Protein AF-A0AAP5YF25-F1 (afdb_monomer_lite)

pLDDT: mean 90.27, std 10.95, range [49.0, 98.0]

Radius of g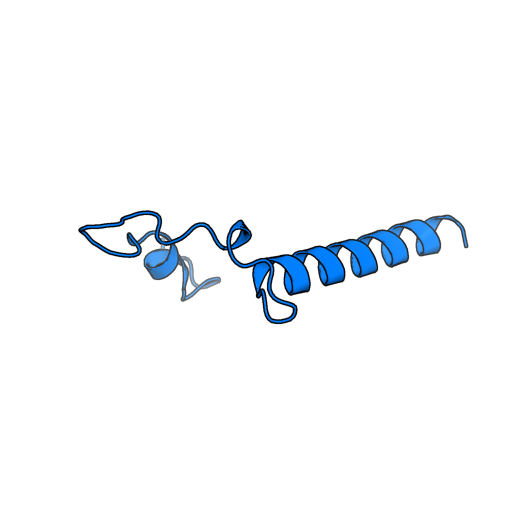yration: 17.04 Å; chains: 1; bounding box: 43×22×36 Å

Sequence (56 aa):
MSNTMFDWYEQVLAPISEDNPTGIDPREDVSPQSAYYRLKDQRMVARNAERNAIIE

Structure (mmCIF, N/CA/C/O backbone):
data_AF-A0AAP5YF25-F1
#
_entry.id   AF-A0AAP5YF25-F1
#
loop_
_atom_site.group_PDB
_atom_site.id
_atom_site.type_symbol
_atom_site.label_atom_id
_atom_site.label_alt_id
_atom_site.label_comp_id
_atom_site.label_asym_id
_atom_site.label_entity_id
_atom_site.label_seq_id
_atom_site.pdbx_PDB_ins_code
_atom_site.Cartn_x
_atom_site.Cartn_y
_atom_site.Cartn_z
_atom_site.occupancy
_atom_site.B_iso_or_equiv
_atom_site.auth_seq_id
_atom_site.auth_comp_id
_atom_site.auth_asym_id
_atom_site.auth_atom_id
_atom_site.pdbx_PDB_model_num
ATOM 1 N N . MET A 1 1 ? -22.419 11.361 -13.517 1.00 49.00 1 MET A N 1
ATOM 2 C CA . MET A 1 1 ? -21.738 10.656 -14.625 1.00 49.00 1 MET A CA 1
ATOM 3 C C . MET A 1 1 ? -21.365 9.288 -14.092 1.00 49.00 1 MET A C 1
ATOM 5 O O . MET A 1 1 ? -20.693 9.237 -13.075 1.00 49.00 1 MET A O 1
ATOM 9 N N . SER A 1 2 ? -21.884 8.210 -14.682 1.00 56.44 2 SER A N 1
ATOM 10 C CA . SER A 1 2 ? -21.490 6.847 -14.305 1.00 56.44 2 SER A CA 1
ATOM 11 C C . SER A 1 2 ? -20.025 6.665 -14.702 1.00 56.44 2 SER A C 1
ATOM 13 O O . SER A 1 2 ? -19.699 6.722 -15.886 1.00 56.44 2 SER A O 1
ATOM 15 N N . ASN A 1 3 ? -19.134 6.560 -13.718 1.00 58.59 3 ASN A N 1
ATOM 16 C CA . ASN A 1 3 ? -17.714 6.333 -13.954 1.00 58.59 3 ASN A CA 1
ATOM 17 C C . ASN A 1 3 ? -17.502 4.834 -14.217 1.00 58.59 3 ASN A C 1
ATOM 19 O O . ASN A 1 3 ? -17.052 4.100 -13.347 1.00 58.59 3 ASN A O 1
ATOM 23 N N . THR A 1 4 ? -17.867 4.364 -15.412 1.00 68.69 4 THR A N 1
ATOM 24 C CA . THR A 1 4 ? -17.833 2.941 -15.815 1.00 68.69 4 THR A CA 1
ATOM 25 C C . THR A 1 4 ? -16.427 2.329 -15.889 1.00 68.69 4 THR A C 1
ATOM 27 O O . THR A 1 4 ? -16.275 1.193 -16.317 1.00 68.69 4 THR A O 1
ATOM 30 N N . MET A 1 5 ? -15.375 3.081 -15.553 1.00 77.81 5 MET A N 1
ATOM 31 C CA . MET A 1 5 ? -13.989 2.605 -15.601 1.00 77.81 5 MET A CA 1
ATOM 32 C C . MET A 1 5 ? -13.541 1.952 -14.285 1.00 77.81 5 MET A C 1
ATOM 34 O O . MET A 1 5 ? -12.605 1.156 -14.287 1.00 77.81 5 MET A O 1
ATOM 38 N N . PHE A 1 6 ? -14.205 2.268 -13.168 1.00 85.25 6 PHE A N 1
ATOM 39 C CA . PHE A 1 6 ? -13.848 1.762 -11.845 1.00 85.25 6 PHE A CA 1
ATOM 40 C C . PHE A 1 6 ? -15.112 1.408 -11.060 1.00 85.25 6 PHE A C 1
ATOM 42 O O . PHE A 1 6 ? -15.601 2.207 -10.263 1.00 85.25 6 PHE A O 1
ATOM 49 N N . ASP A 1 7 ? -15.614 0.187 -11.252 1.00 87.81 7 ASP A N 1
ATOM 50 C CA . ASP A 1 7 ? -16.822 -0.332 -10.581 1.00 87.81 7 ASP A CA 1
ATOM 51 C C . ASP A 1 7 ? -16.724 -0.324 -9.040 1.00 87.81 7 ASP A C 1
ATOM 53 O O . ASP A 1 7 ? -17.724 -0.433 -8.333 1.00 87.81 7 ASP A O 1
ATOM 57 N N . TRP A 1 8 ? -15.512 -0.164 -8.505 1.00 88.06 8 TRP A N 1
ATOM 58 C CA . TRP A 1 8 ? -15.206 -0.071 -7.078 1.00 88.06 8 TRP A CA 1
ATOM 59 C C . TRP A 1 8 ? -15.150 1.367 -6.535 1.00 88.06 8 TRP A C 1
ATOM 61 O O . TRP A 1 8 ? -14.928 1.547 -5.340 1.00 88.06 8 TRP A O 1
ATOM 71 N N . TYR A 1 9 ? -15.332 2.398 -7.369 1.00 90.81 9 TYR A N 1
ATOM 72 C CA . TYR A 1 9 ? -15.122 3.799 -6.976 1.00 90.81 9 TYR A CA 1
ATOM 73 C C . TYR A 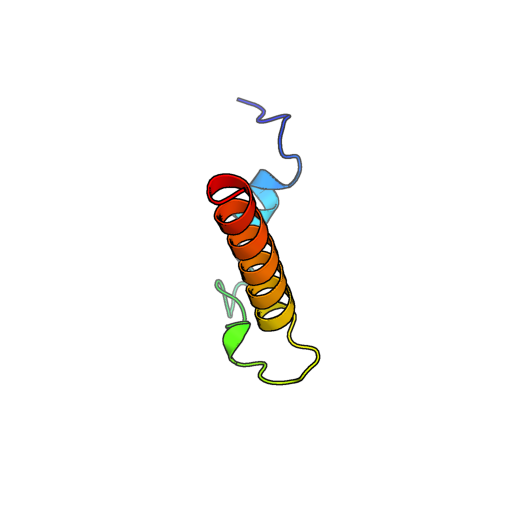1 9 ? -15.976 4.226 -5.776 1.00 90.81 9 TYR A C 1
ATOM 75 O O . TYR A 1 9 ? -15.451 4.734 -4.792 1.00 90.81 9 TYR A O 1
ATOM 83 N N . GLU A 1 10 ? -17.279 3.959 -5.815 1.00 92.31 10 GLU A N 1
ATOM 84 C CA . GLU A 1 10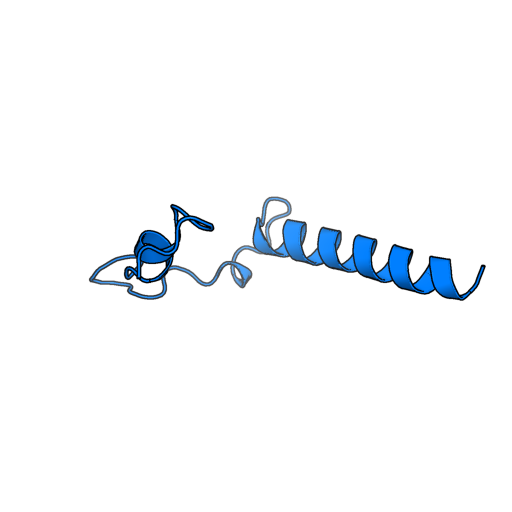 ? -18.173 4.320 -4.707 1.00 92.31 10 GLU A CA 1
ATOM 85 C C . GLU A 1 10 ? -17.810 3.574 -3.412 1.00 92.31 10 GLU A C 1
ATOM 87 O O . GLU A 1 10 ? -17.942 4.110 -2.316 1.00 92.31 10 GLU A O 1
ATOM 92 N N . GLN A 1 11 ? -17.286 2.350 -3.527 1.00 90.00 11 GLN A N 1
ATOM 93 C CA . GLN A 1 11 ? -16.919 1.529 -2.372 1.00 90.00 11 GLN A CA 1
ATOM 94 C C . GLN A 1 11 ? -15.672 2.064 -1.663 1.00 90.00 11 GLN A C 1
ATOM 96 O O . GLN A 1 11 ? -15.602 2.009 -0.442 1.00 90.00 11 GLN A O 1
ATOM 101 N N . VAL A 1 12 ? -14.700 2.613 -2.400 1.00 89.75 12 VAL A N 1
ATOM 102 C CA . VAL A 1 12 ? -13.482 3.179 -1.789 1.00 89.75 12 VAL A CA 1
ATOM 103 C C . VAL A 1 12 ? -13.702 4.554 -1.159 1.00 89.75 12 VAL A C 1
ATOM 105 O O . VAL A 1 12 ? -12.845 5.015 -0.408 1.00 89.75 12 VAL A O 1
ATOM 108 N N . LEU A 1 13 ? -14.817 5.221 -1.475 1.00 90.38 13 LEU A N 1
ATOM 109 C CA . LEU A 1 13 ? -15.224 6.466 -0.821 1.00 90.38 13 LEU A CA 1
ATOM 110 C C . LEU A 1 13 ? -15.959 6.221 0.498 1.00 90.38 13 LEU A C 1
ATOM 112 O O . LEU A 1 13 ? -16.049 7.130 1.324 1.00 90.38 13 LEU A O 1
ATOM 116 N N . ALA A 1 14 ? -16.501 5.018 0.691 1.00 91.81 14 ALA A N 1
ATOM 117 C CA . ALA A 1 14 ? -17.193 4.667 1.916 1.00 91.81 14 ALA A CA 1
ATOM 118 C C . ALA A 1 14 ? -16.210 4.600 3.103 1.00 91.81 14 ALA A C 1
ATOM 120 O O . ALA A 1 14 ? -15.064 4.169 2.936 1.00 91.81 14 ALA A O 1
ATOM 121 N N . PRO A 1 15 ? -16.639 5.002 4.314 1.00 92.31 15 PRO A N 1
ATOM 122 C CA . PRO A 1 15 ? -15.846 4.783 5.517 1.00 92.31 15 PRO A CA 1
ATOM 123 C C . PRO A 1 15 ? -15.622 3.283 5.747 1.00 92.31 15 PRO A C 1
ATOM 125 O O . PRO A 1 15 ? -16.484 2.463 5.431 1.00 92.31 15 PRO A O 1
ATOM 128 N N . ILE A 1 16 ? -14.483 2.925 6.347 1.00 91.31 16 ILE A N 1
ATOM 129 C CA . ILE A 1 16 ? -14.164 1.520 6.650 1.00 91.31 16 ILE A CA 1
ATOM 130 C C . ILE A 1 16 ? -15.115 0.957 7.719 1.00 91.31 16 ILE A C 1
ATOM 132 O O . ILE A 1 16 ? -15.538 -0.194 7.632 1.00 91.31 16 ILE A O 1
ATOM 136 N N . SER A 1 17 ? -15.453 1.766 8.727 1.00 93.62 17 SER A N 1
ATOM 137 C CA . SER A 1 17 ? -16.466 1.474 9.750 1.00 93.62 17 SER A CA 1
ATOM 138 C C . SER A 1 17 ? -16.961 2.769 10.405 1.00 93.62 17 SER A C 1
ATOM 140 O O . SER A 1 17 ? -16.315 3.806 10.262 1.00 93.62 17 SER A O 1
ATOM 142 N N . GLU A 1 18 ? -18.080 2.727 11.133 1.00 92.00 18 GLU A N 1
ATOM 143 C CA . GLU A 1 18 ? -18.592 3.902 11.861 1.00 92.00 18 GLU A CA 1
ATOM 144 C C . GLU A 1 18 ? -17.687 4.297 13.041 1.00 92.00 18 GLU A C 1
ATOM 146 O O . GLU A 1 18 ? -17.385 5.475 13.216 1.00 92.00 18 GLU A O 1
ATOM 151 N N . ASP A 1 19 ? -17.196 3.313 13.802 1.00 95.12 19 ASP A N 1
ATOM 152 C CA . ASP A 1 19 ? -16.344 3.543 14.978 1.00 95.12 19 ASP A CA 1
ATOM 153 C C . ASP A 1 19 ? -14.894 3.886 14.611 1.00 95.12 19 ASP A C 1
ATOM 155 O O . ASP A 1 19 ? -14.206 4.612 15.329 1.00 95.12 19 ASP A O 1
ATOM 159 N N . ASN A 1 20 ? -14.413 3.360 13.483 1.00 93.62 20 ASN A N 1
ATOM 160 C CA . ASN A 1 20 ? -13.077 3.620 12.963 1.00 93.62 20 ASN A CA 1
ATOM 161 C C . ASN A 1 20 ? -13.132 3.912 11.449 1.00 93.62 20 ASN A C 1
ATOM 163 O O . ASN A 1 20 ? -12.888 3.011 10.633 1.00 93.62 20 ASN A O 1
ATOM 167 N N . PRO A 1 21 ? -13.447 5.163 11.052 1.00 91.38 21 PRO A N 1
ATOM 168 C CA . PRO A 1 21 ? -13.664 5.538 9.651 1.00 91.38 21 PRO A CA 1
ATOM 169 C C . PRO A 1 21 ? -12.453 5.317 8.748 1.00 91.38 21 PRO A C 1
ATOM 171 O O . PRO A 1 21 ? -12.613 5.030 7.563 1.00 91.38 21 PRO A O 1
ATOM 174 N N . THR A 1 22 ? -11.246 5.427 9.305 1.00 91.56 22 THR A N 1
ATOM 175 C CA . THR A 1 22 ? -9.980 5.282 8.573 1.00 91.56 22 THR A CA 1
ATOM 176 C C . THR A 1 22 ? -9.392 3.876 8.647 1.00 91.56 22 THR A C 1
ATOM 178 O O . THR A 1 22 ? -8.379 3.610 8.004 1.00 91.56 22 THR A O 1
ATOM 181 N N . GLY A 1 23 ? -10.002 2.973 9.418 1.00 92.00 23 GLY A N 1
ATOM 182 C CA . GLY A 1 23 ? -9.467 1.636 9.644 1.00 92.00 23 GLY A CA 1
ATOM 183 C C . GLY A 1 23 ? -8.145 1.641 10.421 1.00 92.00 23 GLY A C 1
ATOM 184 O O . GLY A 1 23 ? -7.839 2.560 11.180 1.00 92.00 23 GLY A O 1
ATOM 185 N N . ILE A 1 24 ? -7.376 0.565 10.272 1.00 92.94 24 ILE A N 1
ATOM 186 C CA . ILE A 1 24 ? -6.090 0.361 10.955 1.00 92.94 24 ILE A CA 1
ATOM 187 C C . ILE A 1 24 ? -4.967 0.859 10.044 1.00 92.94 24 ILE A C 1
ATOM 189 O O . ILE A 1 24 ? -5.016 0.599 8.840 1.00 92.94 24 ILE A O 1
ATOM 193 N N . ASP A 1 25 ? -3.945 1.529 10.592 1.00 93.75 25 ASP A N 1
ATOM 194 C CA . ASP A 1 25 ? -2.761 1.882 9.804 1.00 93.75 25 ASP A CA 1
ATOM 195 C C . ASP A 1 25 ? -2.008 0.595 9.413 1.00 93.75 25 ASP A C 1
ATOM 197 O O . ASP A 1 25 ? -1.417 -0.067 10.270 1.00 93.75 25 ASP A O 1
ATOM 201 N N . PRO A 1 26 ? -1.968 0.218 8.121 1.00 93.12 26 PRO A N 1
ATOM 202 C CA . PRO A 1 26 ? -1.337 -1.028 7.696 1.00 93.12 26 PRO A CA 1
ATOM 203 C C . PRO A 1 26 ? 0.192 -1.016 7.868 1.00 93.12 26 PRO A C 1
ATOM 205 O O . PRO A 1 26 ? 0.839 -2.039 7.644 1.00 93.12 26 PRO A O 1
ATOM 208 N N . ARG A 1 27 ? 0.786 0.126 8.246 1.00 95.00 27 ARG A N 1
ATOM 209 C CA . ARG A 1 27 ? 2.210 0.248 8.594 1.00 95.00 27 ARG A CA 1
ATOM 210 C C . ARG A 1 27 ? 2.546 -0.320 9.967 1.00 95.00 27 ARG A C 1
ATOM 212 O O . ARG A 1 27 ? 3.716 -0.596 10.215 1.00 95.00 27 ARG A O 1
ATOM 219 N N . GLU A 1 28 ? 1.556 -0.474 10.842 1.00 96.12 28 GLU A N 1
ATOM 220 C CA . GLU A 1 28 ? 1.757 -1.046 12.177 1.00 96.12 28 GLU A CA 1
ATOM 221 C C . GLU A 1 28 ? 2.039 -2.553 12.116 1.00 96.12 28 GLU A C 1
ATOM 223 O O . GLU A 1 28 ? 2.733 -3.093 12.979 1.00 96.12 28 GLU A O 1
ATOM 228 N N . ASP A 1 29 ? 1.574 -3.236 11.064 1.00 95.75 29 ASP A N 1
ATOM 229 C CA . ASP A 1 29 ? 1.962 -4.615 10.789 1.00 95.75 29 ASP A CA 1
ATOM 230 C C . ASP A 1 29 ? 3.393 -4.655 10.231 1.00 95.75 29 ASP A C 1
ATOM 232 O O . ASP A 1 29 ? 3.632 -4.443 9.039 1.00 95.75 29 ASP A O 1
ATOM 236 N N . VAL A 1 30 ? 4.348 -4.935 11.118 1.00 94.44 30 VAL A N 1
ATOM 237 C CA . VAL A 1 30 ? 5.773 -5.138 10.802 1.00 94.44 30 VAL A CA 1
ATOM 238 C C . VAL A 1 30 ? 6.125 -6.609 10.563 1.00 94.44 30 VAL A C 1
ATOM 240 O O . VAL A 1 30 ? 7.305 -6.961 10.484 1.00 94.44 30 VAL A O 1
ATOM 243 N N . SER A 1 31 ? 5.127 -7.493 10.467 1.00 94.81 31 SER A N 1
ATOM 244 C CA . SER A 1 31 ? 5.372 -8.901 10.1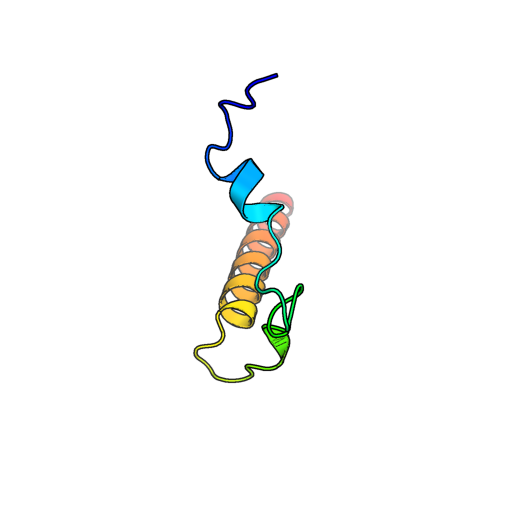74 1.00 94.81 31 SER A CA 1
ATOM 245 C C . SER A 1 31 ? 5.878 -9.089 8.735 1.00 94.81 31 SER A C 1
ATOM 247 O O . SER A 1 31 ? 5.595 -8.273 7.848 1.00 94.81 31 SER A O 1
ATOM 249 N N . PRO A 1 32 ? 6.557 -10.211 8.437 1.00 87.38 32 PRO A N 1
ATOM 250 C CA . PRO A 1 32 ? 6.917 -10.567 7.061 1.00 87.38 32 PRO 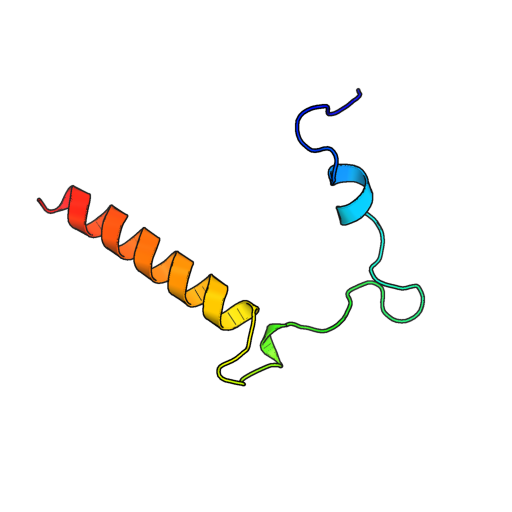A CA 1
ATOM 251 C C . PRO A 1 32 ? 5.698 -10.718 6.126 1.00 87.38 32 PRO A C 1
ATOM 253 O O . PRO A 1 32 ? 5.836 -10.755 4.903 1.00 87.38 32 PRO A O 1
ATOM 256 N N . GLN A 1 33 ? 4.493 -10.808 6.692 1.00 91.94 33 GLN A N 1
ATOM 257 C CA . GLN A 1 33 ? 3.223 -10.975 6.001 1.00 91.94 33 GLN A CA 1
ATOM 258 C C . GLN A 1 33 ? 2.447 -9.655 5.880 1.00 91.94 33 GLN A C 1
ATOM 260 O O . GLN A 1 33 ? 1.323 -9.660 5.365 1.00 91.94 33 GLN A O 1
ATOM 265 N N . SER A 1 34 ? 3.069 -8.530 6.227 1.00 96.94 34 SER A N 1
ATOM 266 C CA . SER A 1 34 ? 2.496 -7.205 6.035 1.00 96.94 34 SER A CA 1
ATOM 267 C C . SER A 1 34 ? 2.178 -6.926 4.573 1.00 96.94 34 SER A C 1
ATOM 269 O O . SER A 1 34 ? 3.051 -6.908 3.697 1.00 96.94 34 SER A O 1
ATOM 271 N N . ALA A 1 35 ? 0.899 -6.677 4.298 1.00 95.31 35 ALA A N 1
ATOM 272 C CA . ALA A 1 35 ? 0.451 -6.292 2.965 1.00 95.31 35 ALA A CA 1
ATOM 273 C C . ALA A 1 35 ? 1.093 -4.968 2.514 1.00 95.31 35 ALA A C 1
ATOM 275 O O . ALA A 1 35 ? 1.465 -4.838 1.345 1.00 95.31 35 ALA A O 1
ATOM 276 N N . TYR A 1 36 ? 1.283 -4.021 3.441 1.00 96.69 36 TYR A N 1
ATOM 277 C CA . TYR A 1 36 ? 1.908 -2.730 3.158 1.00 96.69 36 TYR A CA 1
ATOM 278 C C . TYR A 1 36 ? 3.363 -2.886 2.714 1.00 96.69 36 TYR A C 1
ATOM 280 O O . TYR A 1 36 ? 3.734 -2.384 1.649 1.00 96.69 36 TYR A O 1
ATOM 288 N N . TYR A 1 37 ? 4.186 -3.600 3.491 1.00 96.62 37 TYR A N 1
ATOM 289 C CA . TYR A 1 37 ? 5.604 -3.757 3.158 1.00 96.62 37 TYR A CA 1
ATOM 290 C C . TYR A 1 37 ? 5.802 -4.570 1.876 1.00 96.62 37 TYR A C 1
ATOM 292 O O . TYR A 1 37 ? 6.599 -4.161 1.032 1.00 96.62 37 TYR A O 1
ATOM 300 N N . ARG A 1 38 ? 4.988 -5.611 1.635 1.00 96.00 38 ARG A N 1
ATOM 301 C CA . ARG A 1 38 ? 5.005 -6.321 0.344 1.00 96.00 38 ARG A CA 1
ATOM 302 C C . ARG A 1 38 ? 4.750 -5.384 -0.839 1.00 96.00 38 ARG A C 1
ATOM 304 O O . ARG A 1 38 ? 5.488 -5.430 -1.820 1.00 96.00 38 ARG A O 1
ATOM 311 N N . LEU A 1 39 ? 3.731 -4.522 -0.764 1.00 96.25 39 LEU A N 1
ATOM 312 C CA . LEU A 1 39 ? 3.431 -3.575 -1.844 1.00 96.25 39 LEU A CA 1
ATOM 313 C C . LEU A 1 39 ? 4.529 -2.512 -2.000 1.00 96.25 39 LEU A C 1
ATOM 315 O O . LEU A 1 39 ? 4.909 -2.174 -3.124 1.00 96.25 39 LEU A O 1
ATOM 319 N N . LYS A 1 40 ? 5.054 -1.987 -0.886 1.00 96.25 40 LYS A N 1
ATOM 320 C CA . LYS A 1 40 ? 6.174 -1.036 -0.880 1.00 96.25 40 LYS A CA 1
ATOM 321 C C . LYS A 1 40 ? 7.381 -1.610 -1.626 1.00 96.25 40 LYS A C 1
ATOM 323 O O . LYS A 1 40 ? 7.933 -0.921 -2.486 1.00 96.25 40 LYS A O 1
ATOM 328 N N . ASP A 1 41 ? 7.751 -2.851 -1.330 1.00 95.62 41 ASP A N 1
ATOM 329 C CA . ASP A 1 41 ? 8.924 -3.502 -1.913 1.00 95.62 41 ASP A CA 1
ATOM 330 C C . ASP A 1 41 ? 8.730 -3.772 -3.408 1.00 95.62 41 ASP A C 1
ATOM 332 O O . ASP A 1 41 ? 9.612 -3.462 -4.208 1.00 95.62 41 ASP A O 1
ATOM 336 N N . GLN A 1 42 ? 7.543 -4.227 -3.822 1.00 97.25 42 GLN A N 1
ATOM 337 C CA . GLN A 1 42 ? 7.228 -4.397 -5.247 1.00 97.25 42 GLN A CA 1
ATOM 338 C C . GLN A 1 42 ? 7.311 -3.071 -6.021 1.00 97.25 42 GLN A C 1
ATOM 340 O O . GLN A 1 42 ? 7.877 -3.017 -7.114 1.00 97.25 42 GLN A O 1
ATOM 345 N N . ARG A 1 43 ? 6.834 -1.962 -5.437 1.00 97.75 43 ARG A N 1
ATOM 346 C CA . ARG A 1 43 ? 6.968 -0.625 -6.050 1.00 97.75 43 ARG A CA 1
ATOM 347 C C . ARG A 1 43 ? 8.419 -0.159 -6.139 1.00 97.75 43 ARG A C 1
ATOM 349 O O . ARG A 1 43 ? 8.765 0.552 -7.081 1.00 97.75 43 ARG A O 1
ATOM 356 N N . MET A 1 44 ? 9.253 -0.515 -5.163 1.00 98.00 44 MET A N 1
ATOM 357 C CA . MET A 1 44 ? 10.688 -0.237 -5.213 1.00 98.00 44 MET A CA 1
ATOM 358 C C . MET A 1 44 ? 11.348 -1.015 -6.355 1.00 98.00 44 MET A C 1
ATOM 360 O O . MET A 1 44 ? 12.089 -0.422 -7.134 1.00 98.00 44 MET A O 1
ATOM 364 N N . VAL A 1 45 ? 11.049 -2.310 -6.492 1.00 98.00 45 VAL A N 1
ATOM 365 C CA . VAL A 1 45 ? 11.567 -3.151 -7.584 1.00 98.00 45 VAL A CA 1
ATOM 366 C C . VAL A 1 45 ? 11.187 -2.574 -8.950 1.00 98.00 45 VAL A C 1
ATOM 368 O O . VAL A 1 45 ? 12.070 -2.385 -9.785 1.00 98.00 45 VAL A O 1
ATOM 371 N N . ALA A 1 46 ? 9.917 -2.206 -9.153 1.00 97.94 46 ALA A N 1
ATOM 372 C CA . ALA A 1 46 ? 9.452 -1.600 -10.404 1.00 97.94 46 ALA A CA 1
ATOM 373 C C . ALA A 1 46 ? 10.195 -0.290 -10.730 1.00 97.94 46 ALA A C 1
ATOM 375 O O . ALA A 1 46 ? 10.733 -0.139 -11.823 1.00 97.94 46 ALA A O 1
ATOM 376 N N . ARG A 1 47 ? 10.332 0.613 -9.749 1.00 97.44 47 ARG A N 1
ATOM 377 C CA . ARG A 1 47 ? 11.107 1.858 -9.909 1.00 97.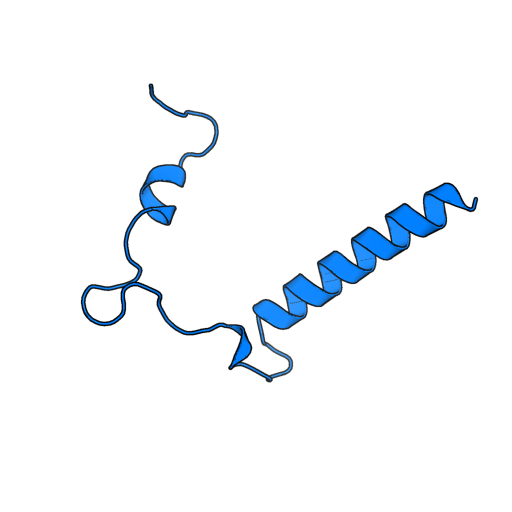44 47 ARG A CA 1
ATOM 378 C C . ARG A 1 47 ? 12.575 1.612 -10.247 1.00 97.44 47 ARG A C 1
ATOM 380 O O . ARG A 1 47 ? 13.183 2.389 -10.977 1.00 97.44 47 ARG A O 1
ATOM 387 N N . ASN A 1 48 ? 13.181 0.579 -9.669 1.00 97.50 48 ASN A N 1
ATOM 388 C CA . ASN A 1 48 ? 14.569 0.233 -9.959 1.00 97.50 48 ASN A CA 1
ATOM 389 C C . ASN A 1 48 ? 14.714 -0.262 -11.403 1.00 97.50 48 ASN A C 1
ATOM 391 O O . ASN A 1 48 ? 15.653 0.150 -12.078 1.00 97.50 48 ASN A O 1
ATOM 395 N N . ALA A 1 49 ? 13.770 -1.079 -11.878 1.00 97.50 49 ALA A N 1
ATOM 396 C CA . ALA A 1 49 ? 13.729 -1.529 -13.266 1.00 97.50 49 ALA A CA 1
ATOM 397 C C . ALA A 1 49 ? 13.578 -0.347 -14.238 1.00 97.50 49 ALA A C 1
ATOM 399 O O . ALA A 1 49 ? 14.357 -0.240 -15.180 1.00 97.50 49 ALA A O 1
ATOM 400 N N . GLU A 1 50 ? 12.661 0.585 -13.954 1.00 96.69 50 GLU A N 1
ATOM 401 C CA . GLU A 1 50 ? 12.485 1.818 -14.738 1.00 96.69 50 GLU A CA 1
ATOM 402 C C . GLU A 1 50 ? 13.782 2.638 -14.824 1.00 96.69 50 GLU A C 1
ATOM 404 O O . GLU A 1 50 ? 14.157 3.090 -15.900 1.00 96.69 50 GLU A O 1
ATOM 409 N N . ARG A 1 51 ? 14.500 2.813 -13.704 1.00 96.19 51 ARG A N 1
ATOM 410 C CA . ARG A 1 51 ? 15.774 3.554 -13.692 1.00 96.19 51 ARG A CA 1
ATOM 411 C C . ARG A 1 51 ? 16.875 2.850 -14.477 1.00 96.19 51 ARG A C 1
ATOM 413 O O . ARG A 1 51 ? 17.631 3.521 -15.171 1.00 96.19 51 ARG A O 1
ATOM 420 N N . ASN A 1 52 ? 16.987 1.532 -14.346 1.00 95.62 52 ASN A N 1
ATOM 421 C CA . ASN A 1 52 ? 18.012 0.765 -15.049 1.00 95.62 52 ASN A CA 1
ATOM 422 C C . ASN A 1 52 ? 17.782 0.789 -16.566 1.00 95.62 52 ASN A C 1
ATOM 424 O O . ASN A 1 52 ? 18.744 0.937 -17.307 1.00 95.62 52 ASN A O 1
ATOM 428 N N . ALA A 1 53 ? 16.523 0.761 -17.009 1.00 95.19 53 ALA A N 1
ATOM 429 C CA . ALA A 1 53 ? 16.158 0.855 -18.422 1.00 95.19 53 ALA A CA 1
ATOM 430 C C . ALA A 1 53 ? 16.515 2.204 -19.084 1.00 95.19 53 ALA A C 1
ATOM 432 O O . ALA A 1 53 ? 16.440 2.314 -20.300 1.00 95.19 53 ALA A O 1
ATOM 433 N N . ILE A 1 54 ? 16.860 3.238 -18.303 1.00 93.19 54 ILE A N 1
ATOM 434 C CA . ILE A 1 54 ? 17.332 4.541 -18.813 1.00 93.19 54 ILE A CA 1
ATOM 435 C C . ILE A 1 54 ? 18.866 4.570 -18.948 1.00 93.19 54 ILE A C 1
ATOM 437 O O . ILE A 1 54 ? 19.404 5.416 -19.659 1.00 93.19 54 ILE A O 1
ATOM 441 N N . ILE A 1 55 ? 19.572 3.706 -18.210 1.00 85.00 55 ILE A N 1
ATOM 442 C CA . ILE A 1 55 ? 21.042 3.669 -18.164 1.00 85.00 55 ILE A CA 1
ATOM 443 C C . ILE A 1 55 ? 21.609 2.652 -19.176 1.00 85.00 55 ILE A C 1
ATOM 445 O O . ILE A 1 55 ? 22.758 2.812 -19.585 1.00 85.00 55 ILE A O 1
ATOM 449 N N . GLU A 1 56 ? 20.825 1.642 -19.577 1.00 57.22 56 GLU A N 1
ATOM 450 C CA . GLU A 1 56 ? 21.089 0.804 -20.768 1.00 57.22 56 GLU A CA 1
ATOM 451 C C . GLU A 1 56 ? 20.878 1.577 -22.078 1.00 57.22 56 GLU A C 1
ATOM 453 O O . GLU A 1 56 ? 21.700 1.369 -23.002 1.00 57.22 56 GLU A O 1
#

Secondary structure (DSSP, 8-state):
---TT-TTHHHHHS-S-SS-TT---TTS--STT-HHHHHHHHHHHHHHHHHHHHH-

Foldseek 3Di:
DPPVPCPCVVVVPAAPDPVHRPPDDLVVPPDPPRPVVVVVVVVVVVVVVVVVVVVD